Protein AF-A0A158JLX2-F1 (afdb_monomer_lite)

Sequence (131 aa):
METELSQRLAKALWRCALHGHVLAYQRFHALCDKSVPLPQRYAALESAIKTLGDVRDIDYGVLMALDSGLPGAEFFQRYLRHRHGEYVTQMGDPKYHRQTLAGKRTLVARERDRVYAHARMLEEERARQAA

Radius of gyration: 15.28 Å; chains: 1; bounding box: 31×39×48 Å

Structure (mmCIF, N/CA/C/O backbone):
data_AF-A0A158JLX2-F1
#
_entry.id   AF-A0A158JLX2-F1
#
loop_
_atom_site.group_PDB
_atom_site.id
_atom_site.type_symbol
_atom_site.label_atom_id
_atom_site.label_alt_id
_atom_site.label_comp_id
_atom_site.label_asym_id
_atom_site.label_entity_id
_atom_site.label_seq_id
_atom_site.pdbx_PDB_ins_code
_atom_site.Cartn_x
_atom_site.Cartn_y
_atom_site.Cartn_z
_atom_site.occupancy
_atom_site.B_iso_or_equiv
_atom_site.auth_seq_id
_atom_site.auth_comp_id
_atom_site.auth_asym_id
_atom_site.auth_atom_id
_atom_site.pdbx_PDB_model_num
ATOM 1 N N . MET A 1 1 ? -18.079 -14.422 5.482 1.00 60.88 1 MET A N 1
ATOM 2 C CA . MET A 1 1 ? -16.667 -14.862 5.393 1.00 60.88 1 MET A CA 1
ATOM 3 C C . MET A 1 1 ? -15.797 -13.859 4.645 1.00 60.88 1 MET A C 1
ATOM 5 O O . MET A 1 1 ? -14.870 -13.341 5.252 1.00 60.88 1 MET A O 1
ATOM 9 N N . GLU A 1 2 ? -16.090 -13.529 3.381 1.00 67.25 2 GLU A N 1
ATOM 10 C CA . GLU A 1 2 ? -15.286 -12.555 2.612 1.00 67.25 2 GLU A CA 1
ATOM 11 C C . GLU A 1 2 ? -15.215 -11.171 3.287 1.00 67.25 2 GLU A C 1
ATOM 13 O O . GLU A 1 2 ? -14.132 -10.608 3.428 1.00 67.25 2 GLU A O 1
ATOM 18 N N . THR A 1 3 ? -16.342 -10.682 3.812 1.00 80.38 3 THR A N 1
ATOM 19 C CA . THR A 1 3 ? -16.449 -9.388 4.512 1.00 80.38 3 THR A CA 1
ATOM 20 C C . THR A 1 3 ? -15.656 -9.329 5.822 1.00 80.38 3 THR A C 1
ATOM 22 O O . THR A 1 3 ? -15.123 -8.290 6.187 1.00 80.38 3 THR A O 1
ATOM 25 N N . GLU A 1 4 ? -15.543 -10.444 6.543 1.00 89.88 4 GLU A N 1
ATOM 26 C CA . GLU A 1 4 ? -14.790 -10.493 7.803 1.00 89.88 4 GLU A CA 1
ATOM 27 C C . GLU A 1 4 ? -13.280 -10.538 7.536 1.00 89.88 4 GLU A C 1
ATOM 29 O O . GLU A 1 4 ? -12.491 -9.851 8.190 1.00 89.88 4 GLU A O 1
ATOM 34 N N . LEU A 1 5 ? -12.866 -11.297 6.513 1.00 93.19 5 LEU A N 1
ATOM 35 C CA . LEU A 1 5 ? -11.481 -11.305 6.059 1.00 93.19 5 LEU A CA 1
ATOM 36 C C . LEU A 1 5 ? -11.066 -9.926 5.529 1.00 93.19 5 LEU A C 1
ATOM 38 O O . LEU A 1 5 ? -9.993 -9.448 5.896 1.00 93.19 5 LEU A O 1
ATOM 42 N N . SER A 1 6 ? -11.905 -9.264 4.728 1.00 95.12 6 SER A N 1
ATOM 43 C CA . SER A 1 6 ? -11.604 -7.926 4.211 1.00 95.12 6 SER A CA 1
ATOM 44 C C . SER A 1 6 ? -11.498 -6.888 5.332 1.00 95.12 6 SER A C 1
ATOM 46 O O . SER A 1 6 ? -10.541 -6.120 5.350 1.00 95.12 6 SER A O 1
ATOM 48 N N . GLN A 1 7 ? -12.380 -6.913 6.336 1.00 95.19 7 GLN A N 1
ATOM 49 C CA . GLN A 1 7 ? -12.278 -6.034 7.510 1.00 95.19 7 GLN A CA 1
ATOM 50 C C . GLN A 1 7 ? -10.993 -6.274 8.313 1.00 95.19 7 GLN A C 1
ATOM 52 O O . GLN A 1 7 ? -10.301 -5.327 8.701 1.00 95.19 7 GLN A O 1
ATOM 57 N N . ARG A 1 8 ? -10.626 -7.541 8.538 1.00 95.75 8 ARG A N 1
ATOM 58 C CA . ARG A 1 8 ? -9.377 -7.916 9.219 1.00 95.75 8 ARG A CA 1
ATOM 59 C C . ARG A 1 8 ? -8.147 -7.427 8.450 1.00 95.75 8 ARG A C 1
ATOM 61 O O . ARG A 1 8 ? -7.225 -6.883 9.061 1.00 95.75 8 ARG A O 1
ATOM 68 N N . LEU A 1 9 ? -8.143 -7.577 7.126 1.00 97.00 9 LEU A N 1
ATOM 69 C CA . LEU A 1 9 ? -7.081 -7.074 6.255 1.00 97.00 9 LEU A CA 1
ATOM 70 C C . LEU A 1 9 ? -7.034 -5.544 6.236 1.00 97.00 9 LEU A C 1
ATOM 72 O O . LEU A 1 9 ? -5.947 -4.980 6.339 1.00 97.00 9 LEU A O 1
ATOM 76 N N . ALA A 1 10 ? -8.184 -4.869 6.199 1.00 97.25 10 ALA A N 1
ATOM 77 C CA . ALA A 1 10 ? -8.262 -3.412 6.257 1.00 97.25 10 ALA A CA 1
ATOM 78 C C . ALA A 1 10 ? -7.652 -2.893 7.564 1.00 97.25 10 ALA A C 1
ATOM 80 O O . ALA A 1 10 ? -6.797 -2.011 7.549 1.00 97.25 10 ALA A O 1
ATOM 81 N N . LYS 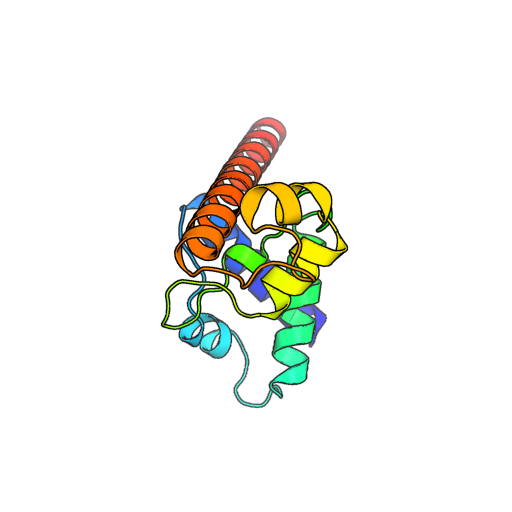A 1 11 ? -7.991 -3.517 8.699 1.00 96.81 11 LYS A N 1
ATOM 82 C CA . LYS A 1 11 ? -7.402 -3.191 10.005 1.00 96.81 11 LYS A CA 1
ATOM 83 C C . LYS A 1 11 ? -5.892 -3.441 10.047 1.00 96.81 11 LYS A C 1
ATOM 85 O O . LYS A 1 11 ? -5.163 -2.677 10.679 1.00 96.81 11 LYS A O 1
ATOM 90 N N . ALA A 1 12 ? -5.409 -4.501 9.398 1.00 97.69 12 ALA A N 1
ATOM 91 C CA . ALA A 1 12 ? -3.980 -4.789 9.311 1.00 97.69 12 ALA A CA 1
ATOM 92 C C . ALA A 1 12 ? -3.234 -3.732 8.480 1.00 97.69 12 ALA A C 1
ATOM 94 O O . ALA A 1 12 ? -2.232 -3.196 8.949 1.00 97.69 12 ALA A O 1
ATOM 95 N N . LEU A 1 13 ? -3.750 -3.391 7.295 1.00 98.06 13 LEU A N 1
ATOM 96 C CA . LEU A 1 13 ? -3.200 -2.345 6.428 1.00 98.06 13 LEU A CA 1
ATOM 97 C C . LEU A 1 13 ? -3.219 -0.976 7.113 1.00 98.06 13 LEU A C 1
ATOM 99 O O . LEU A 1 13 ? -2.220 -0.266 7.081 1.00 98.06 13 LEU A O 1
ATOM 103 N N . TRP A 1 14 ? -4.315 -0.640 7.791 1.00 97.88 14 TRP A N 1
ATOM 104 C CA . TRP A 1 14 ? -4.446 0.583 8.578 1.00 97.88 14 TRP A CA 1
ATOM 105 C C . TRP A 1 14 ? -3.366 0.700 9.659 1.00 97.88 14 TRP A C 1
ATOM 107 O O . TRP A 1 14 ? -2.670 1.708 9.739 1.0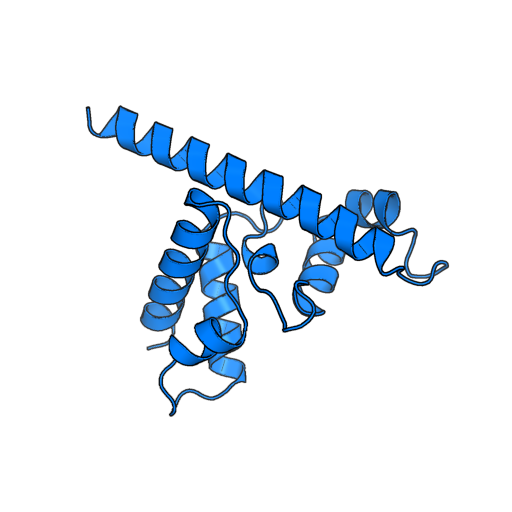0 97.88 14 TRP A O 1
ATOM 117 N N . ARG A 1 15 ? -3.162 -0.356 10.458 1.00 97.56 15 ARG A N 1
ATOM 118 C CA . ARG A 1 15 ? -2.104 -0.388 11.484 1.00 97.56 15 ARG A CA 1
ATOM 119 C C . ARG A 1 15 ? -0.713 -0.257 10.877 1.00 97.56 15 ARG A C 1
ATOM 121 O O . ARG A 1 15 ? 0.119 0.465 11.415 1.00 97.56 15 ARG A O 1
ATOM 128 N N . CYS A 1 16 ? -0.456 -0.947 9.768 1.00 98.12 16 CYS A N 1
ATOM 129 C CA . CYS A 1 16 ? 0.787 -0.782 9.023 1.00 98.12 16 CYS A CA 1
ATOM 130 C C . CYS A 1 16 ? 0.983 0.685 8.619 1.00 98.12 16 CYS A C 1
ATOM 132 O O . CYS A 1 16 ? 2.046 1.238 8.877 1.00 98.12 16 CYS A O 1
ATOM 134 N N . ALA A 1 17 ? -0.056 1.332 8.090 1.00 98.19 17 ALA A N 1
ATOM 135 C CA . ALA A 1 17 ? 0.012 2.724 7.675 1.00 98.19 17 ALA A CA 1
ATOM 136 C C . ALA A 1 17 ? 0.320 3.686 8.835 1.00 98.19 17 ALA A C 1
ATOM 138 O O . ALA A 1 17 ? 1.216 4.518 8.714 1.00 98.19 17 ALA A O 1
ATOM 139 N N . LEU A 1 18 ? -0.372 3.538 9.970 1.00 97.56 18 LEU A N 1
ATOM 140 C CA . LEU A 1 18 ? -0.161 4.377 11.156 1.00 97.56 18 LEU A CA 1
ATOM 141 C C . LEU A 1 18 ? 1.271 4.299 11.693 1.00 97.56 18 LEU A C 1
ATOM 143 O O . LEU A 1 18 ? 1.831 5.306 12.118 1.00 97.56 18 LEU A O 1
ATOM 147 N N . HIS A 1 19 ? 1.869 3.110 11.656 1.00 97.06 19 HIS A N 1
ATOM 148 C CA . HIS A 1 19 ? 3.211 2.875 12.185 1.00 97.06 19 HIS A CA 1
ATOM 149 C C . HIS A 1 19 ? 4.321 2.982 11.126 1.00 97.06 19 HIS A C 1
ATOM 151 O O . HIS A 1 19 ? 5.471 2.688 11.431 1.00 97.06 19 HIS A O 1
ATOM 157 N N . GLY A 1 20 ? 4.010 3.373 9.884 1.00 96.69 20 GLY A N 1
ATOM 158 C CA . GLY A 1 20 ? 5.008 3.459 8.809 1.00 96.69 20 GLY A CA 1
ATOM 159 C C . GLY A 1 20 ? 5.578 2.099 8.377 1.00 96.69 20 GLY A C 1
ATOM 160 O O . GLY A 1 20 ? 6.694 2.016 7.865 1.00 96.69 20 GLY A O 1
ATOM 161 N N . HIS A 1 21 ? 4.834 1.018 8.604 1.00 97.19 21 HIS A N 1
ATOM 162 C CA . HIS A 1 21 ? 5.222 -0.352 8.288 1.00 97.19 21 HIS A CA 1
ATOM 163 C C . HIS A 1 21 ? 4.542 -0.864 7.012 1.00 97.19 21 HIS A C 1
ATOM 165 O O . HIS A 1 21 ? 3.536 -0.336 6.544 1.00 97.19 21 HIS A O 1
ATOM 171 N N . VAL A 1 22 ? 5.057 -1.979 6.493 1.00 97.62 22 VAL A N 1
ATOM 172 C CA . VAL A 1 22 ? 4.465 -2.727 5.375 1.00 97.62 22 VAL A CA 1
ATOM 173 C C . VAL A 1 22 ? 3.838 -4.036 5.856 1.00 97.62 22 VAL A C 1
ATOM 175 O O . VAL A 1 22 ? 4.231 -4.599 6.881 1.00 97.62 22 VAL A O 1
ATOM 178 N N . LEU A 1 23 ? 2.868 -4.544 5.102 1.00 97.25 23 LEU A N 1
ATOM 179 C CA . LEU A 1 23 ? 2.294 -5.870 5.285 1.00 97.25 23 LEU A CA 1
ATOM 180 C C . LEU A 1 23 ? 3.052 -6.871 4.403 1.00 97.25 23 LEU A C 1
ATOM 182 O O . LEU A 1 23 ? 2.832 -6.957 3.196 1.00 97.25 23 LEU A O 1
ATOM 186 N N . ALA A 1 24 ? 3.961 -7.629 5.015 1.00 96.25 24 ALA A N 1
ATOM 187 C CA . ALA A 1 24 ? 4.718 -8.666 4.319 1.00 96.25 24 ALA A CA 1
ATOM 188 C C . ALA A 1 24 ? 3.805 -9.780 3.778 1.00 96.25 24 ALA A C 1
ATOM 190 O O . ALA A 1 24 ? 2.827 -10.165 4.424 1.00 96.25 24 ALA A O 1
ATOM 191 N N . TYR A 1 25 ? 4.173 -10.353 2.632 1.00 94.19 25 TYR A N 1
ATOM 192 C CA . TYR A 1 25 ? 3.428 -11.404 1.935 1.00 94.19 25 TYR A CA 1
ATOM 193 C C . TYR A 1 25 ? 3.107 -12.614 2.822 1.00 94.19 25 TYR A C 1
ATOM 195 O O . TYR A 1 25 ? 1.963 -13.065 2.892 1.00 94.19 25 TYR A O 1
ATOM 203 N N . GLN A 1 26 ? 4.095 -13.076 3.590 1.00 92.69 26 GLN A N 1
ATOM 204 C CA . GLN A 1 26 ? 3.915 -14.174 4.542 1.00 92.69 26 GLN A CA 1
ATOM 205 C C . GLN A 1 26 ? 2.893 -13.824 5.632 1.00 92.69 26 GLN A C 1
ATOM 207 O O . GLN A 1 26 ? 2.032 -14.633 5.977 1.00 92.69 26 GLN A O 1
ATOM 212 N N . ARG A 1 27 ? 2.926 -12.582 6.135 1.00 94.38 27 ARG A N 1
ATOM 213 C CA . ARG A 1 27 ? 1.983 -12.105 7.153 1.00 94.38 27 ARG A CA 1
ATOM 214 C C . ARG A 1 27 ? 0.570 -11.966 6.593 1.00 94.38 27 ARG A C 1
ATOM 216 O O . ARG A 1 27 ? -0.379 -12.314 7.283 1.00 94.38 27 ARG A O 1
ATOM 223 N N . PHE A 1 28 ? 0.421 -11.512 5.351 1.00 94.56 28 PHE A N 1
ATOM 224 C CA . PHE A 1 28 ? -0.867 -11.508 4.657 1.00 94.56 28 PHE A CA 1
ATOM 225 C C . PHE A 1 28 ? -1.483 -12.910 4.599 1.00 94.56 28 PHE A C 1
ATOM 227 O O . PHE A 1 28 ? -2.647 -13.088 4.954 1.00 94.56 28 PHE A O 1
ATOM 234 N N . HIS A 1 29 ? -0.699 -13.922 4.224 1.00 93.00 29 HIS A N 1
ATOM 235 C CA . HIS A 1 29 ? -1.190 -15.296 4.203 1.00 93.00 29 HIS A CA 1
ATOM 236 C C . HIS A 1 29 ? -1.476 -15.866 5.587 1.00 93.00 29 HIS A C 1
ATOM 238 O O . HIS A 1 29 ? -2.445 -16.604 5.723 1.00 93.00 29 HIS A O 1
ATOM 244 N N . ALA A 1 30 ? -0.708 -15.484 6.608 1.00 93.12 30 ALA A N 1
ATOM 245 C CA . ALA A 1 30 ? -0.977 -15.872 7.990 1.00 93.12 30 ALA A CA 1
ATOM 246 C C . ALA A 1 30 ? -2.271 -15.255 8.558 1.00 93.12 30 ALA A C 1
ATOM 248 O O . ALA A 1 30 ? -2.858 -15.814 9.479 1.00 93.12 30 ALA A O 1
ATOM 249 N N . LEU A 1 31 ? -2.734 -14.120 8.016 1.00 92.19 31 LEU A N 1
ATOM 250 C CA . LEU A 1 31 ? -4.024 -13.513 8.374 1.00 92.19 31 LEU A CA 1
ATOM 251 C C . LEU A 1 31 ? -5.224 -14.212 7.720 1.00 92.19 31 LEU A C 1
ATOM 253 O O . LEU A 1 31 ? -6.363 -13.926 8.088 1.00 92.19 31 LEU A O 1
ATOM 257 N N . CYS A 1 32 ? -4.982 -15.089 6.746 1.00 91.38 32 CYS A N 1
ATOM 258 C CA . CYS A 1 32 ? -6.014 -15.839 6.047 1.00 91.38 32 CYS A CA 1
ATOM 259 C C . CYS A 1 32 ? -6.104 -17.257 6.615 1.00 91.38 32 CYS A C 1
ATOM 261 O O . CYS A 1 32 ? -5.082 -17.899 6.859 1.00 91.38 32 CYS A O 1
ATOM 263 N N . ASP A 1 33 ? -7.317 -17.789 6.747 1.00 88.44 33 ASP A N 1
ATOM 264 C CA . ASP A 1 33 ? -7.483 -19.198 7.097 1.00 88.44 33 ASP A CA 1
ATOM 265 C C . ASP A 1 33 ? -6.900 -20.096 6.000 1.00 88.44 33 ASP A C 1
ATOM 267 O O . ASP A 1 33 ? -7.011 -19.811 4.801 1.00 88.44 33 ASP A O 1
ATOM 271 N N . LYS A 1 34 ? -6.263 -21.204 6.404 1.00 86.56 34 LYS A N 1
ATOM 272 C CA . LYS A 1 34 ? -5.559 -22.110 5.478 1.00 86.56 34 LYS A CA 1
ATOM 273 C C . LYS A 1 34 ? -6.477 -22.667 4.385 1.00 86.56 34 LYS A C 1
ATOM 275 O O . LYS A 1 34 ? -6.004 -22.914 3.282 1.00 86.56 34 LYS A O 1
ATOM 280 N N . SER A 1 35 ? -7.768 -22.811 4.684 1.00 89.38 35 SER A N 1
ATOM 281 C CA . SER A 1 35 ? -8.806 -23.289 3.767 1.00 89.38 35 SER A CA 1
ATOM 282 C C . SER A 1 35 ? -9.245 -22.258 2.725 1.00 89.38 35 SER A C 1
ATOM 284 O O . SER A 1 35 ? -9.842 -22.644 1.726 1.00 89.38 35 SER A O 1
ATOM 286 N N . VAL A 1 36 ? -8.958 -20.964 2.921 1.00 91.31 36 VAL A N 1
ATOM 287 C CA . VAL A 1 36 ? -9.379 -19.912 1.985 1.00 91.31 36 VAL A CA 1
ATOM 288 C C . VAL A 1 36 ? -8.509 -19.983 0.726 1.00 91.31 36 VAL A C 1
ATOM 290 O O . VAL A 1 36 ? -7.287 -19.810 0.839 1.00 91.31 36 VAL A O 1
ATOM 293 N N . PRO A 1 37 ? -9.091 -20.185 -0.470 1.00 93.00 37 PRO A N 1
ATOM 294 C CA . PRO A 1 37 ? -8.353 -20.204 -1.728 1.00 93.00 37 PRO A CA 1
ATOM 295 C C . PRO A 1 37 ? -7.661 -18.873 -2.022 1.00 93.00 37 PRO A C 1
ATOM 297 O O . PRO A 1 37 ? -8.177 -17.801 -1.703 1.00 93.00 37 PRO A O 1
ATOM 300 N N . LEU A 1 38 ? -6.515 -18.929 -2.703 1.00 91.56 38 LEU A N 1
ATOM 301 C CA . LEU A 1 38 ? -5.716 -17.747 -3.031 1.00 91.56 38 LEU A CA 1
ATOM 302 C C . LEU A 1 38 ? -6.513 -16.623 -3.734 1.00 91.56 38 LEU A C 1
ATOM 304 O O . LEU A 1 38 ? -6.379 -15.478 -3.297 1.00 91.56 38 LEU A O 1
ATOM 308 N N . PRO A 1 39 ? -7.387 -16.895 -4.730 1.00 92.31 39 PRO A N 1
ATOM 309 C CA . PRO A 1 39 ? -8.192 -15.845 -5.360 1.00 92.31 39 PRO A CA 1
ATOM 310 C C . PRO A 1 39 ? -9.104 -15.106 -4.373 1.00 92.31 39 PRO A C 1
ATOM 312 O O . PRO A 1 39 ? -9.194 -13.883 -4.419 1.00 92.31 39 PRO A O 1
ATOM 315 N N . GLN A 1 40 ? -9.716 -15.825 -3.426 1.00 93.88 40 GLN A N 1
ATOM 316 C CA . GLN A 1 40 ? -10.580 -15.220 -2.405 1.00 93.88 40 GLN A CA 1
ATOM 317 C C . GLN A 1 40 ? -9.783 -14.343 -1.431 1.00 93.88 40 GLN A C 1
ATOM 319 O O . GLN A 1 40 ? -10.267 -13.297 -1.005 1.00 93.88 40 GLN A O 1
ATOM 324 N N . ARG A 1 41 ? -8.532 -14.713 -1.117 1.00 94.62 41 ARG A N 1
ATOM 325 C CA . ARG A 1 41 ? -7.644 -13.869 -0.296 1.00 94.62 41 ARG A CA 1
ATOM 326 C C . ARG A 1 41 ? -7.361 -12.533 -0.983 1.00 94.62 41 ARG A C 1
ATOM 328 O O . ARG A 1 41 ? -7.397 -11.492 -0.332 1.00 94.62 41 ARG A O 1
ATOM 335 N N . TYR A 1 42 ? -7.089 -12.557 -2.288 1.00 93.25 42 TYR A N 1
ATOM 336 C CA . TYR A 1 42 ? -6.838 -11.340 -3.063 1.00 93.25 42 TYR A CA 1
ATOM 337 C C . TYR A 1 42 ? -8.103 -10.503 -3.282 1.00 93.25 42 TYR A C 1
ATOM 339 O O . TYR A 1 42 ? -8.023 -9.282 -3.180 1.00 93.25 42 TYR A O 1
ATOM 347 N N . ALA A 1 43 ? -9.267 -11.127 -3.481 1.00 94.38 43 ALA A N 1
ATOM 348 C CA . ALA A 1 43 ? -10.548 -10.417 -3.539 1.00 94.38 43 ALA A CA 1
ATOM 349 C C . ALA A 1 43 ? -10.863 -9.700 -2.211 1.00 94.38 43 ALA A C 1
ATOM 351 O O . ALA A 1 43 ? -11.250 -8.529 -2.195 1.00 94.38 43 ALA A O 1
ATOM 352 N N . ALA A 1 44 ? -10.610 -10.365 -1.079 1.00 96.06 44 ALA A N 1
ATOM 353 C CA . ALA A 1 44 ? -10.757 -9.757 0.239 1.00 96.06 44 ALA A CA 1
ATOM 354 C C . ALA A 1 44 ? -9.760 -8.608 0.465 1.00 96.06 44 ALA A C 1
ATOM 356 O O . ALA A 1 44 ? -10.126 -7.588 1.049 1.00 96.06 44 ALA A O 1
ATOM 357 N N . LEU A 1 45 ? -8.520 -8.737 -0.021 1.00 95.88 45 LEU A N 1
ATOM 358 C CA . LEU A 1 45 ? -7.527 -7.662 0.006 1.00 95.88 45 LEU A CA 1
ATOM 359 C C . LEU A 1 45 ? -7.967 -6.458 -0.838 1.00 95.88 45 LEU A C 1
ATOM 361 O O . LEU A 1 45 ? -7.855 -5.324 -0.383 1.00 95.88 45 LEU A O 1
ATOM 365 N N . GLU A 1 46 ? -8.484 -6.681 -2.045 1.00 95.06 46 GLU A N 1
ATOM 366 C CA . GLU A 1 46 ? -8.993 -5.602 -2.894 1.00 95.06 46 GLU A CA 1
ATOM 367 C C . GLU A 1 46 ? -10.172 -4.875 -2.228 1.00 95.06 46 GLU A C 1
ATOM 369 O O . GLU A 1 46 ? -10.204 -3.644 -2.191 1.00 95.06 46 GLU A O 1
ATOM 374 N N . SER A 1 47 ? -11.100 -5.626 -1.631 1.00 96.06 47 SER A N 1
ATOM 375 C CA . SER A 1 47 ? -12.221 -5.067 -0.864 1.00 96.06 47 SER A CA 1
ATOM 376 C C . SER A 1 47 ? -11.754 -4.267 0.356 1.00 96.06 47 SER A C 1
ATOM 378 O O . SER A 1 47 ? -12.287 -3.194 0.645 1.00 96.06 47 SER A O 1
ATOM 380 N N . ALA A 1 48 ? -10.721 -4.752 1.051 1.00 96.75 48 ALA A N 1
ATOM 381 C CA . ALA A 1 48 ? -10.103 -4.051 2.169 1.00 96.75 48 ALA A CA 1
ATOM 382 C C . ALA A 1 48 ? -9.508 -2.703 1.739 1.00 96.75 48 ALA A C 1
ATOM 384 O O . ALA A 1 48 ? -9.745 -1.694 2.396 1.00 96.75 48 ALA A O 1
ATOM 385 N N . ILE A 1 49 ? -8.780 -2.676 0.618 1.00 96.69 49 ILE A N 1
ATOM 386 C CA . ILE A 1 49 ? -8.179 -1.452 0.069 1.00 96.69 49 ILE A CA 1
ATOM 387 C C . ILE A 1 49 ? -9.268 -0.421 -0.252 1.00 96.69 49 ILE A C 1
ATOM 389 O O . ILE A 1 49 ? -9.156 0.721 0.180 1.00 96.69 49 ILE A O 1
ATOM 393 N N . LYS A 1 50 ? -10.349 -0.835 -0.927 1.00 95.44 50 LYS A N 1
ATOM 394 C CA . LYS A 1 50 ? -11.479 0.048 -1.277 1.00 95.44 50 LYS A CA 1
ATOM 395 C C . LYS A 1 50 ? -12.221 0.606 -0.059 1.00 95.44 50 LYS A C 1
ATOM 397 O O . LYS A 1 50 ? -12.838 1.657 -0.152 1.00 95.44 50 LYS A O 1
ATOM 402 N N . THR A 1 51 ? -12.174 -0.091 1.075 1.00 95.50 51 THR A N 1
ATOM 403 C CA . THR A 1 51 ? -12.799 0.372 2.325 1.00 95.50 51 THR A CA 1
ATOM 404 C C . THR A 1 51 ? -11.952 1.439 3.028 1.00 95.50 51 THR A C 1
ATOM 406 O O . THR A 1 51 ? -12.484 2.235 3.795 1.00 95.50 51 THR A O 1
ATOM 409 N N . LEU A 1 52 ? -10.636 1.462 2.791 1.00 96.06 52 LEU A N 1
ATOM 410 C CA . LEU A 1 52 ? -9.718 2.405 3.441 1.00 96.06 52 LEU A CA 1
ATOM 411 C C . LEU A 1 52 ? -9.640 3.769 2.743 1.00 96.06 52 LEU A C 1
ATOM 413 O O . LEU A 1 52 ? -9.217 4.737 3.370 1.00 96.06 52 LEU A O 1
ATOM 417 N N . GLY A 1 53 ? -10.034 3.853 1.474 1.00 93.38 53 GLY A N 1
ATOM 418 C CA . GLY A 1 53 ? -10.099 5.104 0.724 1.00 93.38 53 GLY A CA 1
ATOM 419 C C . GLY A 1 53 ? -10.425 4.881 -0.751 1.00 93.38 53 GLY A C 1
ATOM 420 O O . GLY A 1 53 ? -10.410 3.744 -1.236 1.00 93.38 53 GLY A O 1
ATOM 421 N N . ASP A 1 54 ? -10.715 5.969 -1.472 1.00 94.50 54 ASP A N 1
ATOM 422 C CA . ASP A 1 54 ? -10.841 5.905 -2.928 1.00 94.50 54 ASP A CA 1
ATOM 423 C C . ASP A 1 54 ? -9.465 5.617 -3.535 1.00 94.50 54 ASP A C 1
ATOM 425 O O . ASP A 1 54 ? -8.531 6.408 -3.429 1.00 94.50 54 ASP A O 1
ATOM 429 N N . VAL A 1 55 ? -9.357 4.473 -4.208 1.00 94.19 55 VAL A N 1
ATOM 430 C CA . VAL A 1 55 ? -8.144 3.985 -4.879 1.00 94.19 55 VAL A CA 1
ATOM 431 C C . VAL A 1 55 ? -7.599 4.979 -5.909 1.00 94.19 55 VAL A C 1
ATOM 433 O O . VAL A 1 55 ? -6.410 4.940 -6.240 1.00 94.19 55 VAL A O 1
ATOM 436 N N . ARG A 1 56 ? -8.454 5.859 -6.442 1.00 93.62 56 ARG A N 1
ATOM 437 C CA . ARG A 1 56 ? -8.042 6.924 -7.363 1.00 93.62 56 ARG A CA 1
ATOM 438 C C . ARG A 1 56 ? -7.130 7.942 -6.691 1.00 93.62 56 ARG A C 1
ATOM 440 O O . ARG A 1 56 ? -6.216 8.435 -7.345 1.00 93.62 56 ARG A O 1
ATOM 447 N N . ASP A 1 57 ? -7.327 8.166 -5.398 1.00 93.69 57 ASP A N 1
ATOM 448 C CA . ASP A 1 57 ? -6.592 9.151 -4.613 1.00 93.69 57 ASP A CA 1
ATOM 449 C C . ASP A 1 57 ? -5.521 8.481 -3.746 1.00 93.69 57 ASP A C 1
ATOM 451 O O . ASP A 1 57 ? -4.365 8.917 -3.729 1.00 93.69 57 ASP A O 1
ATOM 455 N N . ILE A 1 58 ? -5.880 7.381 -3.074 1.00 95.75 58 ILE A N 1
ATOM 456 C CA . ILE A 1 58 ? -5.044 6.701 -2.085 1.00 95.75 58 ILE A CA 1
ATOM 457 C C . ILE A 1 58 ? -5.122 5.173 -2.209 1.00 95.75 58 ILE A C 1
ATOM 459 O O . ILE A 1 58 ? -6.181 4.565 -2.076 1.00 95.75 58 ILE A O 1
ATOM 463 N N . ASP A 1 59 ? -3.982 4.513 -2.439 1.00 97.44 59 ASP A N 1
ATOM 464 C CA . ASP A 1 59 ? -3.943 3.057 -2.632 1.00 97.44 59 ASP A CA 1
ATOM 465 C C . ASP A 1 59 ? -3.153 2.350 -1.524 1.00 97.44 59 ASP A C 1
ATOM 467 O O . ASP A 1 59 ? -1.944 2.120 -1.624 1.00 97.44 59 ASP A O 1
ATOM 471 N N . TYR A 1 60 ? -3.868 1.910 -0.484 1.00 98.12 60 TYR A N 1
ATOM 472 C CA . TYR A 1 60 ? -3.307 1.118 0.621 1.00 98.12 60 TYR A CA 1
ATOM 473 C C . TYR A 1 60 ? -2.695 -0.219 0.174 1.00 98.12 60 TYR A C 1
ATOM 475 O O . TYR A 1 60 ? -1.925 -0.828 0.921 1.00 98.12 60 TYR A O 1
ATOM 483 N N . GLY A 1 61 ? -2.967 -0.677 -1.051 1.00 97.25 61 GLY A N 1
ATOM 484 C CA . GLY A 1 61 ? -2.323 -1.852 -1.623 1.00 97.25 61 GLY A CA 1
ATOM 485 C C . GLY A 1 61 ? -0.813 -1.695 -1.809 1.00 97.25 61 GLY A C 1
ATOM 486 O O . GLY A 1 61 ? -0.123 -2.708 -1.900 1.00 97.25 61 GLY A O 1
ATOM 487 N N . VAL A 1 62 ? -0.271 -0.470 -1.785 1.00 98.19 62 VAL A N 1
ATOM 488 C CA . VAL A 1 62 ? 1.183 -0.215 -1.789 1.00 98.19 62 VAL A CA 1
ATOM 489 C C . VAL A 1 62 ? 1.906 -0.802 -0.562 1.00 98.19 62 VAL A C 1
ATOM 491 O O . VAL A 1 62 ? 3.120 -1.051 -0.588 1.00 98.19 62 VAL A O 1
ATOM 494 N N . LEU A 1 63 ? 1.171 -1.023 0.534 1.00 98.25 63 LEU A N 1
ATOM 495 C CA . LEU A 1 63 ? 1.718 -1.582 1.770 1.00 98.25 63 LEU A CA 1
ATOM 496 C C . LEU A 1 63 ? 1.912 -3.089 1.696 1.00 98.25 63 LEU A C 1
ATOM 498 O O . LEU A 1 63 ? 2.668 -3.628 2.497 1.00 98.25 63 LEU A O 1
ATOM 502 N N . MET A 1 64 ? 1.280 -3.774 0.745 1.00 97.44 64 MET A N 1
ATOM 503 C CA . MET A 1 64 ? 1.579 -5.177 0.495 1.00 97.44 64 MET A CA 1
ATOM 504 C C . MET A 1 64 ? 2.994 -5.292 -0.056 1.00 97.44 64 MET A C 1
ATOM 506 O O . MET A 1 64 ? 3.300 -4.705 -1.086 1.00 97.44 64 MET A O 1
ATOM 510 N N . ALA A 1 65 ? 3.859 -6.044 0.615 1.00 97.06 65 ALA A N 1
ATOM 511 C CA . ALA A 1 65 ? 5.243 -6.231 0.198 1.00 97.06 65 ALA A CA 1
ATOM 512 C C . ALA A 1 65 ? 5.530 -7.712 -0.055 1.00 97.06 65 ALA A C 1
ATOM 514 O O . ALA A 1 65 ? 5.338 -8.551 0.825 1.00 97.06 65 ALA A O 1
ATOM 515 N N . LEU A 1 66 ? 6.007 -8.021 -1.260 1.00 94.75 66 LEU A N 1
ATOM 516 C CA . LEU A 1 66 ? 6.646 -9.298 -1.570 1.00 94.75 66 LEU A CA 1
ATOM 517 C C . LEU A 1 66 ? 8.033 -9.360 -0.911 1.00 94.75 66 LEU A C 1
ATOM 519 O O . LEU A 1 66 ? 8.505 -8.366 -0.358 1.00 94.75 66 LEU A O 1
ATOM 523 N N . ASP A 1 67 ? 8.732 -10.485 -1.049 1.00 90.88 67 ASP A N 1
ATOM 524 C CA . ASP A 1 67 ? 10.094 -10.653 -0.508 1.00 90.88 67 ASP A CA 1
ATOM 525 C C . ASP A 1 67 ? 11.100 -9.643 -1.098 1.00 90.88 67 ASP A C 1
ATOM 527 O O . ASP A 1 67 ? 12.120 -9.331 -0.494 1.00 90.88 67 ASP A O 1
ATOM 531 N N . SER A 1 68 ? 10.774 -9.052 -2.253 1.00 90.25 68 SER A N 1
ATOM 532 C CA . SER A 1 68 ? 11.532 -7.947 -2.858 1.00 90.25 68 SER A CA 1
ATOM 533 C C . SER A 1 68 ? 11.376 -6.594 -2.142 1.00 90.25 68 SER A C 1
ATOM 535 O O . SER A 1 68 ? 12.020 -5.618 -2.529 1.00 90.25 68 SER A O 1
ATOM 537 N N . GLY A 1 69 ? 10.479 -6.492 -1.156 1.00 93.38 69 GLY A N 1
ATOM 538 C CA . GLY A 1 69 ? 10.090 -5.243 -0.494 1.00 93.38 69 GLY A CA 1
ATOM 539 C C . GLY A 1 69 ? 9.124 -4.366 -1.304 1.00 93.38 69 GLY A C 1
ATOM 540 O O . GLY A 1 69 ? 8.634 -3.354 -0.790 1.00 93.38 69 GLY A O 1
ATOM 541 N N . LEU A 1 70 ? 8.820 -4.745 -2.550 1.00 96.75 70 LEU A N 1
ATOM 542 C CA . LEU A 1 70 ? 7.883 -4.054 -3.438 1.00 96.75 70 LEU A CA 1
ATOM 543 C C . LEU A 1 70 ? 6.510 -4.744 -3.459 1.00 96.75 70 LEU A C 1
ATOM 545 O O . LEU A 1 70 ? 6.427 -5.955 -3.232 1.00 96.75 70 LEU A O 1
ATOM 549 N N . PRO A 1 71 ? 5.434 -4.001 -3.764 1.00 96.62 71 PRO A N 1
ATOM 550 C CA . PRO A 1 71 ? 4.132 -4.593 -4.023 1.00 96.62 71 PRO A CA 1
ATOM 551 C C . PRO A 1 71 ? 4.115 -5.424 -5.306 1.00 96.62 71 PRO A C 1
ATOM 553 O O . PRO A 1 71 ? 4.979 -5.304 -6.178 1.00 96.62 71 PRO A O 1
ATOM 556 N N . GLY A 1 72 ? 3.105 -6.288 -5.410 1.00 92.62 72 GLY A N 1
ATOM 557 C CA . GLY A 1 72 ? 2.877 -7.115 -6.593 1.00 92.62 72 GLY A CA 1
ATOM 558 C C . GLY A 1 72 ? 2.459 -6.308 -7.827 1.00 92.62 72 GLY A C 1
ATOM 559 O O . GLY A 1 72 ? 2.127 -5.125 -7.741 1.00 92.62 72 GLY A O 1
ATOM 560 N N . ALA A 1 73 ? 2.442 -6.971 -8.987 1.00 92.31 73 ALA A N 1
ATOM 561 C CA . ALA A 1 73 ? 2.104 -6.355 -10.274 1.00 92.31 73 ALA A CA 1
ATOM 562 C C . ALA A 1 73 ? 0.732 -5.656 -10.274 1.00 92.31 73 ALA A C 1
ATOM 564 O O . ALA A 1 73 ? 0.605 -4.574 -10.846 1.00 92.31 73 ALA A O 1
ATOM 565 N N . GLU A 1 74 ? -0.243 -6.224 -9.562 1.00 92.25 74 GLU A N 1
ATOM 566 C CA . GLU A 1 74 ? -1.599 -5.681 -9.417 1.00 92.25 74 GLU A CA 1
ATOM 567 C C . GLU A 1 74 ? -1.620 -4.236 -8.903 1.00 92.25 74 GLU A C 1
ATOM 569 O O . GLU A 1 74 ? -2.418 -3.426 -9.367 1.00 92.25 74 GLU A O 1
ATOM 574 N N . PHE A 1 75 ? -0.716 -3.873 -7.985 1.00 96.00 75 PHE A N 1
ATOM 575 C CA . PHE A 1 75 ? -0.603 -2.488 -7.521 1.00 96.00 75 PHE A CA 1
ATOM 576 C C . PHE A 1 75 ? -0.203 -1.554 -8.667 1.00 96.00 75 PHE A C 1
ATOM 578 O O . PHE A 1 75 ? -0.843 -0.530 -8.880 1.00 96.00 75 PHE A O 1
ATOM 585 N N . PHE A 1 76 ? 0.820 -1.913 -9.444 1.00 95.25 76 PHE A N 1
ATOM 586 C CA . PHE A 1 76 ? 1.289 -1.074 -10.549 1.00 95.25 76 PHE A CA 1
ATOM 587 C C . PHE A 1 76 ? 0.249 -0.962 -11.665 1.00 95.25 76 PHE A C 1
ATOM 589 O O . PHE A 1 76 ? 0.094 0.111 -12.241 1.00 95.25 76 PHE A O 1
ATOM 596 N N . GLN A 1 77 ? -0.480 -2.041 -11.957 1.00 94.19 77 GLN A N 1
ATOM 597 C CA . GLN A 1 77 ? -1.569 -2.029 -12.936 1.00 94.19 77 GLN A CA 1
ATOM 598 C C . GLN A 1 77 ? -2.730 -1.143 -12.476 1.00 94.19 77 GLN A C 1
ATOM 600 O O . GLN A 1 77 ? -3.257 -0.357 -13.263 1.00 94.19 77 GLN A O 1
ATOM 605 N N . ARG A 1 78 ? -3.104 -1.226 -11.196 1.00 95.12 78 ARG A N 1
ATOM 606 C CA . ARG A 1 78 ? -4.146 -0.381 -10.605 1.00 95.12 78 ARG A CA 1
ATOM 607 C C . ARG A 1 78 ? -3.725 1.087 -10.561 1.00 95.12 78 ARG A C 1
ATOM 609 O O . ARG A 1 78 ? -4.506 1.948 -10.959 1.00 95.12 78 ARG A O 1
ATOM 616 N N . TYR A 1 79 ? -2.477 1.368 -10.186 1.00 95.69 79 TYR A N 1
ATOM 617 C CA . TYR A 1 79 ? -1.912 2.716 -10.216 1.00 95.69 79 TYR A CA 1
ATOM 618 C C . TYR A 1 79 ? -1.916 3.287 -11.637 1.00 95.69 79 TYR A C 1
ATOM 620 O O . TYR A 1 79 ? -2.384 4.401 -11.842 1.00 95.69 79 TYR A O 1
ATOM 628 N N . LEU A 1 80 ? -1.465 2.519 -12.634 1.00 94.81 80 LEU A N 1
ATOM 629 C CA . LEU A 1 80 ? -1.498 2.931 -14.040 1.00 94.81 80 LEU A CA 1
ATOM 630 C C . LEU A 1 80 ? -2.930 3.223 -14.516 1.00 94.81 80 LEU A C 1
ATOM 632 O O . LEU A 1 80 ? -3.150 4.209 -15.213 1.00 94.81 80 LEU A O 1
ATOM 636 N N . ARG A 1 81 ? -3.904 2.394 -14.121 1.00 94.94 81 ARG A N 1
ATOM 637 C CA . ARG A 1 81 ? -5.317 2.556 -14.491 1.00 94.94 81 ARG A CA 1
ATOM 638 C C . ARG A 1 81 ? -5.932 3.833 -13.921 1.00 94.94 81 ARG A C 1
ATOM 640 O O . ARG A 1 81 ? -6.666 4.509 -14.631 1.00 94.94 81 ARG A O 1
ATOM 647 N N . HIS A 1 82 ? -5.680 4.134 -12.649 1.00 95.19 82 HIS A N 1
ATOM 648 C CA . HIS A 1 82 ? -6.359 5.233 -11.956 1.00 95.19 82 HIS A CA 1
ATOM 649 C C . HIS A 1 82 ? -5.564 6.542 -11.937 1.00 95.19 82 HIS A C 1
ATOM 651 O O . HIS A 1 82 ? -6.159 7.610 -11.868 1.00 95.19 82 HIS A O 1
ATOM 657 N N . ARG A 1 83 ? -4.234 6.472 -12.031 1.00 94.62 83 ARG A N 1
ATOM 658 C CA . ARG A 1 83 ? -3.309 7.612 -11.937 1.00 94.62 83 ARG A CA 1
ATOM 659 C C . ARG A 1 83 ? -2.290 7.587 -13.075 1.00 94.62 83 ARG A C 1
ATOM 661 O O . ARG A 1 83 ? -1.084 7.727 -12.868 1.00 94.62 83 ARG A O 1
ATOM 668 N N . HIS A 1 84 ? -2.792 7.414 -14.299 1.00 94.00 84 HIS A N 1
ATOM 669 C CA . HIS A 1 84 ? -1.983 7.275 -15.514 1.00 94.00 84 HIS A CA 1
ATOM 670 C C . HIS A 1 84 ? -0.955 8.402 -15.685 1.00 94.00 84 HIS A C 1
ATOM 672 O O . HIS A 1 84 ? 0.215 8.128 -15.937 1.00 94.00 84 HIS A O 1
ATOM 678 N N . GLY A 1 85 ? -1.360 9.665 -15.511 1.00 93.00 85 GLY A N 1
ATOM 679 C CA . GLY A 1 85 ? -0.454 10.810 -15.673 1.00 93.00 85 GLY A CA 1
ATOM 680 C C . GLY A 1 85 ? 0.728 10.779 -14.697 1.00 93.00 85 GLY A C 1
ATOM 681 O O . GLY A 1 85 ? 1.877 10.957 -15.104 1.00 93.00 85 GLY A O 1
ATOM 682 N N . GLU A 1 86 ? 0.462 10.473 -13.424 1.00 93.81 86 GLU A N 1
ATOM 683 C CA . GLU A 1 86 ? 1.510 10.324 -12.408 1.00 93.81 86 GLU A CA 1
ATOM 684 C C . GLU A 1 86 ? 2.430 9.142 -12.720 1.00 93.81 86 GLU A C 1
ATOM 686 O O . GLU A 1 86 ? 3.652 9.250 -12.607 1.00 93.81 86 GLU A O 1
ATOM 691 N N . TYR A 1 87 ? 1.841 8.025 -13.157 1.00 94.19 87 TYR A N 1
ATOM 692 C CA . TYR A 1 87 ? 2.589 6.841 -13.549 1.00 94.19 87 TYR A CA 1
ATOM 693 C C . TYR A 1 87 ? 3.556 7.152 -14.694 1.00 94.19 87 TYR A C 1
ATOM 695 O O . TYR A 1 87 ? 4.748 6.893 -14.564 1.00 94.19 87 TYR A O 1
ATOM 703 N N . VAL A 1 88 ? 3.066 7.734 -15.794 1.00 93.19 88 VAL A N 1
ATOM 704 C CA . VAL A 1 88 ? 3.877 8.049 -16.981 1.00 93.19 88 VAL A CA 1
ATOM 705 C C . VAL A 1 88 ? 4.977 9.053 -16.653 1.00 93.19 88 VAL A C 1
ATOM 707 O O . VAL A 1 88 ? 6.103 8.884 -17.110 1.00 93.19 88 VAL A O 1
ATOM 710 N N . THR A 1 89 ? 4.691 10.045 -15.809 1.00 91.19 89 THR A N 1
ATOM 711 C CA . THR A 1 89 ? 5.698 11.023 -15.366 1.00 91.19 89 THR A CA 1
ATOM 712 C C . THR A 1 89 ? 6.848 10.347 -14.614 1.00 91.19 89 THR A C 1
ATOM 714 O O . THR A 1 89 ? 8.010 10.689 -14.810 1.00 91.19 89 THR A O 1
ATOM 717 N N . GLN A 1 90 ? 6.538 9.365 -13.765 1.00 89.44 90 GLN A N 1
ATOM 718 C CA . GLN A 1 90 ? 7.524 8.705 -12.908 1.00 89.44 90 GLN A CA 1
ATOM 719 C C . GLN A 1 90 ? 8.253 7.536 -13.587 1.00 89.44 90 GLN A C 1
ATOM 721 O O . GLN A 1 90 ? 9.417 7.270 -13.279 1.00 89.44 90 GLN A O 1
ATOM 726 N N . MET A 1 91 ? 7.551 6.796 -14.445 1.00 88.81 91 MET A N 1
ATOM 727 C CA . MET A 1 91 ? 7.989 5.514 -15.008 1.00 88.81 91 MET A CA 1
ATOM 728 C C . MET A 1 91 ? 8.302 5.577 -16.506 1.00 88.81 91 MET A C 1
ATOM 730 O O . MET A 1 91 ? 8.896 4.633 -17.029 1.00 88.81 91 MET A O 1
ATOM 734 N N . GLY A 1 92 ? 7.903 6.653 -17.187 1.00 87.88 92 GLY A N 1
ATOM 735 C CA . GLY A 1 92 ? 7.787 6.700 -18.641 1.00 87.88 92 GLY A CA 1
ATOM 736 C C . GLY A 1 92 ? 6.516 6.006 -19.135 1.00 87.88 92 GLY A C 1
ATOM 737 O O . GLY A 1 92 ? 5.909 5.192 -18.432 1.00 87.88 92 GLY A O 1
ATOM 738 N N . ASP A 1 93 ? 6.101 6.329 -20.362 1.00 86.69 93 ASP A N 1
ATOM 739 C CA . ASP A 1 93 ? 4.979 5.641 -21.004 1.00 86.69 93 ASP A CA 1
ATOM 740 C C . ASP A 1 93 ? 5.352 4.162 -21.210 1.00 86.69 93 ASP A C 1
ATOM 742 O O . ASP A 1 93 ? 6.328 3.888 -21.922 1.00 86.69 93 ASP A O 1
ATOM 746 N N . PRO A 1 94 ? 4.606 3.207 -20.617 1.00 85.25 94 PRO A N 1
ATOM 747 C CA . PRO A 1 94 ? 4.916 1.783 -20.707 1.00 85.25 94 PRO A CA 1
ATOM 748 C C . PRO A 1 94 ? 4.870 1.235 -22.140 1.00 85.25 94 PRO A C 1
ATOM 750 O O . PRO A 1 94 ? 5.436 0.173 -22.391 1.00 85.25 94 PRO A O 1
ATOM 753 N N . LYS A 1 95 ? 4.238 1.944 -23.086 1.00 85.00 95 LYS A N 1
ATOM 754 C CA . LYS A 1 95 ? 4.265 1.611 -24.515 1.00 85.00 95 LYS A CA 1
ATOM 755 C C . LYS A 1 95 ? 5.655 1.798 -25.133 1.00 85.00 95 LYS A C 1
ATOM 757 O O . LYS A 1 95 ? 5.994 1.090 -26.076 1.00 85.00 95 LYS A O 1
ATOM 762 N N . TYR A 1 96 ? 6.449 2.734 -24.611 1.00 85.00 96 TYR A N 1
ATOM 763 C CA . TYR A 1 96 ? 7.743 3.123 -25.185 1.00 85.00 96 TYR A CA 1
ATOM 764 C C . TYR A 1 96 ? 8.929 2.882 -24.240 1.00 85.00 96 TYR A C 1
ATOM 766 O O . TYR A 1 96 ? 10.068 2.813 -24.694 1.00 85.00 96 TYR A O 1
ATOM 774 N N . HIS A 1 97 ? 8.683 2.732 -22.936 1.00 80.31 97 HIS A N 1
ATOM 775 C CA . HIS A 1 97 ? 9.718 2.626 -21.912 1.00 80.31 97 HIS A CA 1
ATOM 776 C C . HIS A 1 97 ? 9.570 1.353 -21.086 1.00 80.31 97 HIS A C 1
ATOM 778 O O . HIS A 1 97 ? 8.491 0.996 -20.609 1.00 80.31 97 HIS A O 1
ATOM 784 N N . ARG A 1 98 ? 10.700 0.683 -20.842 1.00 82.75 98 ARG A N 1
ATOM 785 C CA . ARG A 1 98 ? 10.749 -0.450 -19.918 1.00 82.75 98 ARG A CA 1
ATOM 786 C C . ARG A 1 98 ? 10.746 0.061 -18.479 1.00 82.75 98 ARG A C 1
ATOM 788 O O . ARG A 1 98 ? 11.594 0.861 -18.096 1.00 82.75 98 ARG A O 1
ATOM 795 N N . GLN A 1 99 ? 9.840 -0.472 -17.662 1.00 86.62 99 GLN A N 1
ATOM 796 C CA . GLN A 1 99 ? 9.778 -0.156 -16.234 1.00 86.62 99 GLN A CA 1
ATOM 797 C C . GLN A 1 99 ? 11.103 -0.502 -15.539 1.00 86.62 99 GLN A C 1
ATOM 799 O O . GLN A 1 99 ? 11.512 -1.666 -15.514 1.00 86.62 99 GLN A O 1
ATOM 804 N N . THR A 1 100 ? 11.747 0.492 -14.928 1.00 89.81 100 THR A N 1
ATOM 805 C CA . THR A 1 100 ? 12.990 0.298 -14.173 1.00 89.81 100 THR A CA 1
ATOM 806 C C . THR A 1 100 ? 12.702 -0.022 -12.707 1.00 89.81 100 THR A C 1
ATOM 808 O O . THR A 1 100 ? 11.696 0.410 -12.137 1.00 89.81 100 THR A O 1
ATOM 811 N N . LEU A 1 101 ? 13.600 -0.771 -12.059 1.00 91.50 101 LEU A N 1
ATOM 812 C CA . LEU A 1 101 ? 13.488 -1.051 -10.623 1.00 91.50 101 LEU A CA 1
ATOM 813 C C . LEU A 1 101 ? 13.573 0.235 -9.787 1.00 91.50 101 LEU A C 1
ATOM 815 O O . LEU A 1 101 ? 12.849 0.373 -8.804 1.00 91.50 101 LEU A O 1
ATOM 819 N N . ALA A 1 102 ? 14.427 1.178 -10.199 1.00 92.25 102 ALA A N 1
ATOM 820 C CA . ALA A 1 102 ? 14.552 2.486 -9.565 1.00 92.25 102 ALA A CA 1
ATOM 821 C C . ALA A 1 102 ? 13.226 3.259 -9.618 1.00 92.25 102 ALA A C 1
ATOM 823 O O . ALA A 1 102 ? 12.737 3.685 -8.576 1.00 92.25 102 ALA A O 1
ATOM 824 N N . GLY A 1 103 ? 12.583 3.329 -10.790 1.00 93.81 103 GLY A N 1
ATOM 825 C CA . GLY A 1 103 ? 11.277 3.974 -10.935 1.00 93.81 103 GLY A CA 1
ATOM 826 C C . GLY A 1 103 ? 10.206 3.323 -1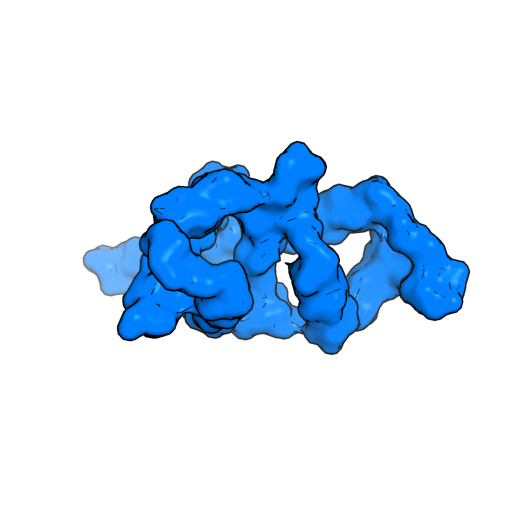0.058 1.00 93.81 103 GLY A C 1
ATOM 827 O O . GLY A 1 103 ? 9.483 4.020 -9.348 1.00 93.81 103 GLY A O 1
ATOM 828 N N . LYS A 1 104 ? 10.155 1.981 -10.023 1.00 95.06 104 LYS A N 1
ATOM 829 C CA . LYS A 1 104 ? 9.217 1.253 -9.150 1.00 95.06 104 LYS A CA 1
ATOM 830 C C . LYS A 1 104 ? 9.422 1.604 -7.680 1.00 95.06 104 LYS A C 1
ATOM 832 O O . LYS A 1 104 ? 8.442 1.825 -6.979 1.00 95.06 104 LYS A O 1
ATOM 837 N N . ARG A 1 105 ? 10.674 1.660 -7.217 1.00 96.00 105 ARG A N 1
ATOM 838 C CA . ARG A 1 105 ? 11.009 2.029 -5.833 1.00 96.00 105 ARG A CA 1
ATOM 839 C C . ARG A 1 105 ? 10.562 3.450 -5.510 1.0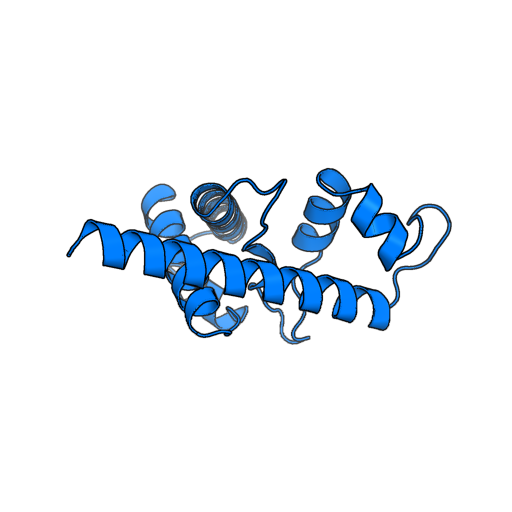0 96.00 105 ARG A C 1
ATOM 841 O O . ARG A 1 105 ? 9.925 3.638 -4.481 1.00 96.00 105 ARG A O 1
ATOM 848 N N . THR A 1 106 ? 10.830 4.410 -6.393 1.00 95.88 106 THR A N 1
ATOM 849 C CA . THR A 1 106 ? 10.420 5.807 -6.198 1.00 95.88 106 THR A CA 1
ATOM 850 C C . THR A 1 106 ? 8.900 5.954 -6.157 1.00 95.88 106 THR A C 1
ATOM 852 O O . THR A 1 106 ? 8.374 6.567 -5.231 1.00 95.88 106 THR A O 1
ATOM 855 N N . LEU A 1 107 ? 8.181 5.336 -7.102 1.00 96.62 107 LEU A N 1
ATOM 856 C CA . LEU A 1 107 ? 6.715 5.354 -7.133 1.00 96.62 107 LEU A CA 1
ATOM 857 C C . LEU A 1 107 ? 6.125 4.758 -5.849 1.00 96.62 107 LEU A C 1
ATOM 859 O O . LEU A 1 107 ? 5.231 5.341 -5.239 1.00 96.62 107 LEU A O 1
ATOM 863 N N . VAL A 1 108 ? 6.650 3.609 -5.421 1.00 97.69 108 VAL A N 1
ATOM 864 C CA . VAL A 1 108 ? 6.198 2.912 -4.211 1.00 97.69 108 VAL A CA 1
ATOM 865 C C . VAL A 1 108 ? 6.501 3.717 -2.952 1.00 97.69 108 VAL A C 1
ATOM 867 O O . VAL A 1 108 ? 5.640 3.793 -2.084 1.00 97.69 108 VAL A O 1
ATOM 870 N N . ALA A 1 109 ? 7.683 4.327 -2.839 1.00 97.69 109 ALA A N 1
ATOM 871 C CA . ALA A 1 109 ? 8.034 5.170 -1.697 1.00 97.69 109 ALA A CA 1
ATOM 872 C C . ALA A 1 109 ? 7.072 6.359 -1.570 1.00 97.69 109 ALA A C 1
ATOM 874 O O . ALA A 1 109 ? 6.448 6.533 -0.527 1.00 97.69 109 ALA A O 1
ATOM 875 N N . ARG A 1 110 ? 6.851 7.088 -2.670 1.00 97.12 110 ARG A N 1
ATOM 876 C CA . ARG A 1 110 ? 5.932 8.233 -2.710 1.00 97.12 110 ARG A CA 1
ATOM 877 C C . ARG A 1 110 ? 4.507 7.849 -2.319 1.00 97.12 110 ARG A C 1
ATOM 879 O O . ARG A 1 110 ? 3.847 8.571 -1.577 1.00 97.12 110 ARG A O 1
ATOM 886 N N . GLU A 1 111 ? 4.020 6.717 -2.819 1.00 97.88 111 GLU A N 1
ATOM 887 C CA . GLU A 1 111 ? 2.670 6.264 -2.495 1.00 97.88 111 GLU A CA 1
ATOM 888 C C . GLU A 1 111 ? 2.558 5.751 -1.050 1.00 97.88 111 GLU A C 1
ATOM 890 O O . GLU A 1 111 ? 1.538 5.974 -0.402 1.00 97.88 111 GLU A O 1
ATOM 895 N N . ARG A 1 112 ? 3.613 5.144 -0.493 1.00 98.38 112 ARG A N 1
ATOM 896 C CA . ARG A 1 112 ? 3.667 4.803 0.939 1.00 98.38 112 ARG A CA 1
ATOM 897 C C . ARG A 1 112 ? 3.608 6.047 1.813 1.00 98.38 112 ARG A C 1
ATOM 899 O O . ARG A 1 112 ? 2.810 6.071 2.742 1.00 98.38 112 ARG A O 1
ATOM 906 N N . ASP A 1 113 ? 4.371 7.085 1.482 1.00 98.38 113 ASP A N 1
ATOM 907 C CA . ASP A 1 113 ? 4.358 8.346 2.231 1.00 98.38 113 ASP A CA 1
ATOM 908 C C . ASP A 1 113 ? 2.961 8.975 2.252 1.00 98.38 113 ASP A C 1
ATOM 910 O O . ASP A 1 113 ? 2.493 9.406 3.309 1.00 98.38 113 ASP A O 1
ATOM 914 N N . ARG A 1 114 ? 2.253 8.947 1.113 1.00 97.56 114 ARG A N 1
ATOM 915 C CA . ARG A 1 114 ? 0.845 9.367 1.025 1.00 97.56 114 ARG A CA 1
ATOM 916 C C . ARG A 1 114 ? -0.049 8.552 1.953 1.00 97.56 114 ARG A C 1
ATOM 918 O O . ARG A 1 114 ? -0.811 9.133 2.718 1.00 97.56 114 ARG A O 1
ATOM 925 N N . VAL A 1 115 ? 0.058 7.223 1.916 1.00 98.38 115 VAL A N 1
ATOM 926 C CA . VAL A 1 115 ? -0.753 6.321 2.752 1.00 98.38 115 VAL A CA 1
ATOM 927 C C . VAL A 1 115 ? -0.476 6.531 4.242 1.00 98.38 115 VAL A C 1
ATOM 929 O O . VAL A 1 115 ? -1.409 6.548 5.045 1.00 98.38 115 VAL A O 1
ATOM 932 N N . TYR A 1 116 ? 0.782 6.747 4.622 1.00 98.62 116 TYR A N 1
ATOM 933 C CA . TYR A 1 116 ? 1.162 7.035 6.004 1.00 98.62 116 TYR A CA 1
ATOM 934 C C . TYR A 1 116 ? 0.624 8.386 6.476 1.00 98.62 116 TYR A C 1
ATOM 936 O O . TYR A 1 116 ? 0.080 8.481 7.576 1.00 98.62 116 TYR A O 1
ATOM 944 N N . ALA A 1 117 ? 0.739 9.429 5.650 1.00 98.19 117 ALA A N 1
ATOM 945 C CA . ALA A 1 117 ? 0.195 10.747 5.961 1.00 98.19 117 ALA A CA 1
ATOM 946 C C . ALA A 1 117 ? -1.336 10.718 6.077 1.00 98.19 117 ALA A C 1
ATOM 948 O O . ALA A 1 117 ? -1.883 11.243 7.044 1.00 98.19 117 ALA A O 1
ATOM 949 N N . HIS A 1 118 ? -2.011 10.042 5.145 1.00 98.00 118 HIS A N 1
ATOM 950 C CA . HIS A 1 118 ? -3.462 9.869 5.156 1.00 98.00 118 HIS A CA 1
ATOM 951 C C . HIS A 1 118 ? -3.943 9.162 6.429 1.00 98.00 118 HIS A C 1
ATOM 953 O O . HIS A 1 118 ? -4.875 9.626 7.079 1.00 98.00 118 HIS A O 1
ATOM 959 N N . ALA A 1 119 ? -3.271 8.077 6.833 1.00 97.69 119 ALA A N 1
ATOM 960 C CA . ALA A 1 119 ? -3.629 7.357 8.050 1.00 97.69 119 ALA A CA 1
ATOM 961 C C . ALA A 1 119 ? -3.481 8.219 9.314 1.00 97.69 119 ALA A C 1
ATOM 963 O O . ALA A 1 119 ? -4.364 8.194 10.167 1.00 97.69 119 ALA A O 1
ATOM 964 N N . ARG A 1 120 ? -2.396 9.000 9.426 1.00 97.19 120 ARG A N 1
ATOM 965 C CA . ARG A 1 120 ? -2.189 9.913 10.563 1.00 97.19 120 ARG A CA 1
ATOM 966 C C . ARG A 1 120 ? -3.256 11.003 10.630 1.00 97.19 120 ARG A C 1
ATOM 968 O O . ARG A 1 120 ? -3.847 11.190 11.685 1.00 97.19 120 ARG A O 1
ATOM 975 N N . MET A 1 121 ? -3.547 11.653 9.504 1.00 96.56 121 MET A N 1
ATOM 976 C CA . MET A 1 121 ? -4.552 12.719 9.428 1.00 96.56 121 MET A CA 1
ATOM 977 C C . MET A 1 121 ? -5.938 12.230 9.877 1.00 96.56 121 MET A C 1
ATOM 979 O O . MET A 1 121 ? -6.577 12.851 10.722 1.00 96.56 121 MET A O 1
ATOM 983 N N . LEU A 1 122 ? -6.359 11.062 9.397 1.00 94.88 122 LEU A N 1
ATOM 984 C CA . LEU A 1 122 ? -7.623 10.446 9.796 1.00 94.88 122 LEU A CA 1
ATOM 985 C C . LEU A 1 122 ? -7.648 10.013 11.278 1.00 94.88 122 LEU A C 1
ATOM 987 O O . LEU A 1 122 ? -8.698 10.069 11.917 1.00 94.88 122 LEU A O 1
ATOM 991 N N . GLU A 1 123 ? -6.522 9.573 11.847 1.00 94.75 123 GLU A N 1
ATOM 992 C CA . GLU A 1 123 ? -6.432 9.253 13.281 1.00 94.75 123 GLU A CA 1
ATOM 993 C C . GLU A 1 123 ? -6.537 10.516 14.148 1.00 94.75 123 GLU A C 1
ATOM 995 O O . GLU A 1 123 ? -7.259 10.530 15.143 1.00 94.75 123 GLU A O 1
ATOM 1000 N N . GLU A 1 124 ? -5.886 11.604 13.735 1.00 94.38 124 GLU A N 1
ATOM 1001 C CA . GLU A 1 124 ? -5.985 12.916 14.383 1.00 94.38 124 GLU A CA 1
ATOM 1002 C C . GLU A 1 124 ? -7.409 13.489 14.302 1.00 94.38 124 GLU A C 1
ATOM 1004 O O . GLU A 1 124 ? -7.900 14.092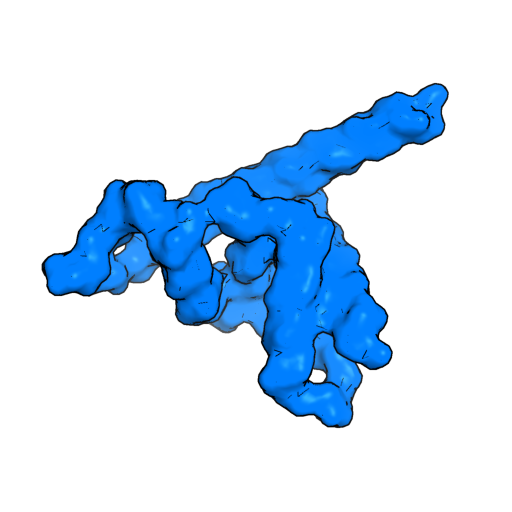 15.257 1.00 94.38 124 GLU A O 1
ATOM 1009 N N . GLU A 1 125 ? -8.107 13.304 13.180 1.00 93.56 125 GLU A N 1
ATOM 1010 C CA . GLU A 1 125 ? -9.525 13.659 13.039 1.00 93.56 125 GLU A CA 1
ATOM 1011 C C . GLU A 1 125 ? -10.419 12.865 13.991 1.00 93.56 125 GLU A C 1
ATOM 1013 O O . GLU A 1 125 ? -11.262 13.454 14.669 1.00 93.56 125 GLU A O 1
ATOM 1018 N N . ARG A 1 126 ? -10.205 11.550 14.106 1.00 91.25 126 ARG A N 1
ATOM 1019 C CA . ARG A 1 126 ? -10.948 10.701 15.050 1.00 91.25 126 ARG A CA 1
ATOM 1020 C C . ARG A 1 126 ? -10.697 11.094 16.499 1.00 91.25 126 ARG A C 1
ATOM 1022 O O . ARG A 1 126 ? -11.646 11.178 17.272 1.00 91.25 126 ARG A O 1
ATOM 1029 N N . ALA A 1 127 ? -9.443 11.361 16.863 1.00 91.69 127 ALA A N 1
ATOM 1030 C CA . ALA A 1 127 ? -9.086 11.799 18.208 1.00 91.69 127 ALA A CA 1
ATOM 1031 C C . ALA A 1 127 ? -9.752 13.138 18.565 1.00 91.69 127 ALA A C 1
ATOM 1033 O O . ALA A 1 127 ? -10.247 13.291 19.676 1.00 91.69 127 ALA A O 1
ATOM 1034 N N . ARG A 1 128 ? -9.832 14.078 17.610 1.00 93.12 128 ARG A N 1
ATOM 1035 C CA . ARG A 1 128 ? -10.533 15.362 17.789 1.00 93.12 128 ARG A CA 1
ATOM 1036 C C . ARG A 1 128 ? -12.044 15.217 17.953 1.00 93.12 128 ARG A C 1
ATOM 1038 O O . ARG A 1 128 ? -12.638 1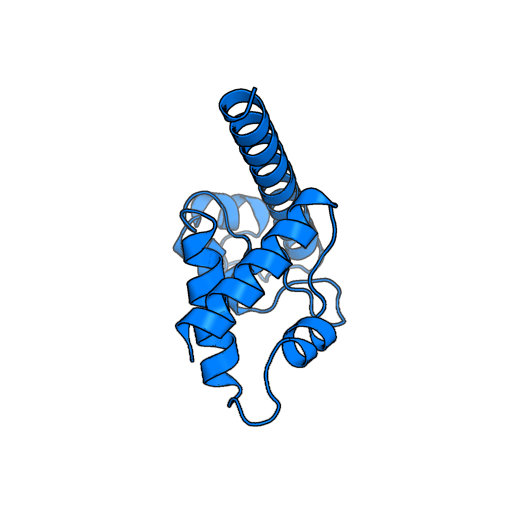6.024 18.648 1.00 93.12 128 ARG A O 1
ATOM 1045 N N . GLN A 1 129 ? -12.663 14.231 17.307 1.00 88.12 129 GLN A N 1
ATOM 1046 C CA . GLN A 1 129 ? -14.106 13.980 17.419 1.00 88.12 129 GLN A CA 1
ATOM 1047 C C . GLN A 1 129 ? -14.498 13.255 18.716 1.00 88.12 129 GLN A C 1
ATOM 1049 O O . GLN A 1 129 ? -15.662 13.292 19.102 1.00 88.12 129 GLN A O 1
ATOM 1054 N N . ALA A 1 130 ? -13.551 12.560 19.351 1.00 83.44 130 ALA A N 1
ATOM 1055 C CA . ALA A 1 130 ? -13.767 11.816 20.592 1.00 83.44 130 ALA A CA 1
ATOM 1056 C C . ALA A 1 130 ? -13.460 12.627 21.868 1.00 83.44 130 ALA A C 1
ATOM 1058 O O . ALA A 1 130 ? -13.705 12.122 22.965 1.00 83.44 130 ALA A O 1
ATOM 1059 N N . ALA A 1 131 ? -12.896 13.829 21.719 1.00 68.25 131 ALA A N 1
ATOM 1060 C CA . ALA A 1 131 ? -12.583 14.775 22.790 1.00 68.25 131 ALA A CA 1
ATOM 1061 C C . ALA A 1 131 ? -13.719 15.789 22.976 1.00 68.25 131 ALA A C 1
ATOM 1063 O O . ALA A 1 131 ? -13.972 16.156 24.145 1.00 68.25 131 ALA A O 1
#

Foldseek 3Di:
DLQVLLCLLLVVLLVCLQVLAAQEPVNLVVSDDPPDDPVSSVVSPVSSQVVNDDLLQAGSQLRYQYVVRGGDPVNLVSCCVRVVVVSCVQQNDVVPGDGDPVSRVVVSVVRSVVSNVSSVVVVVVVVVVVD

Secondary structure (DSSP, 8-state):
-HHHHHHHHHHHHHHHHHTT--EEHHHHHHTS-TTS-HHHHHHHHHHHHHHHS-TTT--GGGGEE-TTSSPPHHHHHHHHHH-HHHHHHHH--TTTSPPPHHHHHHHHHHHHHHHHHHHHHHHHHHHHH--

Organism: Caballeronia cordobensis (NCBI:txid1353886)

pLDDT: mean 93.35, std 5.74, range [60.88, 98.62]